Protein AF-A0A8C4UG47-F1 (afdb_monomer_lite)

Structure (mmCIF, N/CA/C/O backbone):
data_AF-A0A8C4UG47-F1
#
_entry.id   AF-A0A8C4UG47-F1
#
loop_
_atom_site.group_PDB
_atom_site.id
_atom_site.type_symbol
_atom_site.label_atom_id
_atom_site.label_alt_id
_atom_site.label_comp_id
_atom_site.label_asym_id
_atom_site.label_entity_id
_atom_site.label_seq_id
_atom_site.pdbx_PDB_ins_code
_atom_site.Cartn_x
_atom_site.Cartn_y
_atom_site.Cartn_z
_atom_site.occupancy
_atom_site.B_iso_or_equiv
_atom_site.auth_seq_id
_atom_site.auth_comp_id
_atom_site.auth_asym_id
_atom_site.auth_atom_id
_atom_site.pdbx_PDB_model_num
ATOM 1 N N . MET A 1 1 ? 78.243 -16.756 -63.445 1.00 43.91 1 MET A N 1
ATOM 2 C CA . MET A 1 1 ? 78.601 -16.156 -62.140 1.00 43.91 1 MET A CA 1
ATOM 3 C C . MET A 1 1 ? 78.662 -17.285 -61.120 1.00 43.91 1 MET A C 1
ATOM 5 O O . MET A 1 1 ? 77.689 -18.018 -61.008 1.00 43.91 1 MET A O 1
ATOM 9 N N . ALA A 1 2 ? 79.819 -17.502 -60.489 1.00 53.72 2 ALA A N 1
ATOM 10 C CA . ALA A 1 2 ? 80.047 -18.590 -59.536 1.00 53.72 2 ALA A CA 1
ATOM 11 C C . ALA A 1 2 ? 79.215 -18.398 -58.253 1.00 53.72 2 ALA A C 1
ATOM 13 O O . ALA A 1 2 ? 79.117 -17.281 -57.748 1.00 53.72 2 ALA A O 1
ATOM 14 N N . ALA A 1 3 ? 78.614 -19.474 -57.738 1.00 62.78 3 ALA A N 1
ATOM 15 C CA . ALA A 1 3 ? 77.817 -19.440 -56.512 1.00 62.78 3 ALA A CA 1
ATOM 16 C C . ALA A 1 3 ? 78.727 -19.331 -55.266 1.00 62.78 3 ALA A C 1
ATOM 18 O O . ALA A 1 3 ? 79.706 -20.076 -55.170 1.00 62.78 3 ALA A O 1
ATOM 19 N N . PRO A 1 4 ? 78.440 -18.432 -54.304 1.00 61.31 4 PRO A N 1
ATOM 20 C CA . PRO A 1 4 ? 79.246 -18.296 -53.092 1.00 61.31 4 PRO A CA 1
ATOM 21 C C . PRO A 1 4 ? 79.090 -19.505 -52.145 1.00 61.31 4 PRO A C 1
ATOM 23 O O . PRO A 1 4 ? 78.010 -20.070 -52.002 1.00 61.31 4 PRO A O 1
ATOM 26 N N . LYS A 1 5 ? 80.184 -19.881 -51.462 1.00 69.50 5 LYS A N 1
ATOM 27 C CA . LYS A 1 5 ? 80.339 -21.078 -50.598 1.00 69.50 5 LYS A CA 1
ATOM 28 C C . LYS A 1 5 ? 79.701 -20.962 -49.194 1.00 69.50 5 LYS A C 1
ATOM 30 O O . LYS A 1 5 ? 79.880 -21.856 -48.373 1.00 69.50 5 LYS A O 1
ATOM 35 N N . VAL A 1 6 ? 78.960 -19.894 -48.891 1.00 72.12 6 VAL A N 1
ATOM 36 C CA . VAL A 1 6 ? 78.309 -19.697 -47.579 1.00 72.12 6 VAL A CA 1
ATOM 37 C C . VAL A 1 6 ? 76.795 -19.719 -47.750 1.00 72.12 6 VAL A C 1
ATOM 39 O O . VAL A 1 6 ? 76.225 -18.853 -48.410 1.00 72.12 6 VAL A O 1
ATOM 42 N N . LYS A 1 7 ? 76.149 -20.719 -47.144 1.00 73.50 7 LYS A N 1
ATOM 43 C CA . LYS A 1 7 ? 74.692 -20.849 -47.105 1.00 73.50 7 LYS A CA 1
ATOM 44 C C . LYS A 1 7 ? 74.162 -19.915 -46.019 1.00 73.50 7 LYS A C 1
ATOM 46 O O . LYS A 1 7 ? 74.240 -20.231 -44.839 1.00 73.50 7 LYS A O 1
ATOM 51 N N . GLN A 1 8 ? 73.728 -18.729 -46.432 1.00 81.88 8 GLN A N 1
ATOM 52 C CA . GLN A 1 8 ? 73.088 -17.761 -45.546 1.00 81.88 8 GLN A CA 1
ATOM 53 C C . GLN A 1 8 ? 71.636 -18.177 -45.305 1.00 81.88 8 GLN A C 1
ATOM 55 O O . GLN A 1 8 ? 70.944 -18.549 -46.254 1.00 81.88 8 GLN A O 1
ATOM 60 N N . ASP A 1 9 ? 71.173 -18.084 -44.059 1.00 78.69 9 ASP A N 1
ATOM 61 C CA . ASP A 1 9 ? 69.753 -18.222 -43.749 1.00 78.69 9 ASP A CA 1
ATOM 62 C C . ASP A 1 9 ? 69.032 -16.962 -44.222 1.00 78.69 9 ASP A C 1
ATOM 64 O O . ASP A 1 9 ? 69.105 -15.890 -43.621 1.00 78.69 9 ASP A O 1
ATOM 68 N N . MET A 1 10 ? 68.379 -17.097 -45.367 1.00 78.25 10 MET A N 1
ATOM 69 C CA . MET A 1 10 ? 67.568 -16.060 -45.982 1.00 78.25 10 MET A CA 1
ATOM 70 C C . MET A 1 10 ? 66.093 -16.409 -45.819 1.00 78.25 10 MET A C 1
ATOM 72 O O . MET A 1 10 ? 65.712 -17.581 -45.822 1.00 78.25 10 MET A O 1
ATOM 76 N N . ALA A 1 11 ? 65.259 -15.378 -45.654 1.00 79.12 11 ALA A N 1
ATOM 77 C CA . ALA A 1 11 ? 63.815 -15.559 -45.625 1.00 79.12 11 ALA A CA 1
ATOM 78 C C . ALA A 1 11 ? 63.363 -16.260 -46.921 1.00 79.12 11 ALA A C 1
ATOM 80 O O . ALA A 1 11 ? 63.945 -16.005 -47.983 1.00 79.12 11 ALA A O 1
ATOM 81 N N . PRO A 1 12 ? 62.354 -17.145 -46.851 1.00 84.12 12 PRO A N 1
ATOM 82 C CA . PRO A 1 12 ? 61.892 -17.878 -48.020 1.00 84.12 12 PRO A CA 1
ATOM 83 C C . PRO A 1 12 ? 61.516 -16.905 -49.150 1.00 84.12 12 PRO A C 1
ATOM 85 O O . PRO A 1 12 ? 60.971 -15.831 -48.866 1.00 84.12 12 PRO A O 1
ATOM 88 N N . PRO A 1 13 ? 61.806 -17.242 -50.423 1.00 76.62 13 PRO A N 1
ATOM 89 C CA . PRO A 1 13 ? 61.443 -16.398 -51.557 1.00 76.62 13 PRO A CA 1
ATOM 90 C C . PRO A 1 13 ? 59.911 -16.286 -51.618 1.00 76.62 13 PRO A C 1
ATOM 92 O O . PRO A 1 13 ? 59.231 -17.214 -52.042 1.00 76.62 13 PRO A O 1
ATOM 95 N N . GLY A 1 14 ? 59.376 -15.174 -51.103 1.00 84.06 14 GLY A N 1
ATOM 96 C CA . GLY A 1 14 ? 57.942 -14.973 -50.843 1.00 84.06 14 GLY A CA 1
ATOM 97 C C . GLY A 1 14 ? 57.617 -14.299 -49.501 1.00 84.06 14 GLY A C 1
ATOM 98 O O . GLY A 1 14 ? 56.503 -13.815 -49.329 1.00 84.06 14 GLY A O 1
ATOM 99 N N . GLY A 1 15 ? 58.582 -14.198 -48.580 1.00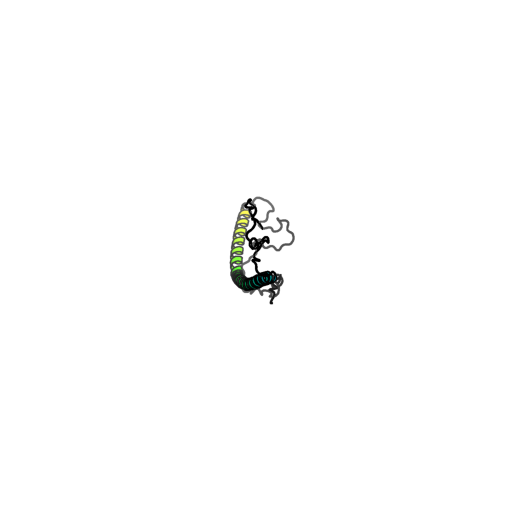 85.19 15 GLY A N 1
ATOM 100 C CA . GLY A 1 15 ? 58.397 -13.552 -47.276 1.00 85.19 15 GLY A CA 1
ATOM 101 C C . GLY A 1 15 ? 57.537 -14.366 -46.300 1.00 85.19 15 GLY A C 1
ATOM 102 O O . GLY A 1 15 ? 57.059 -15.454 -46.615 1.00 85.19 15 GLY A O 1
ATOM 103 N N . TYR A 1 16 ? 57.365 -13.853 -45.079 1.00 85.00 16 TYR A N 1
ATOM 104 C CA . TYR A 1 16 ? 56.470 -14.458 -44.088 1.00 85.00 16 TYR A CA 1
ATOM 105 C C . TYR A 1 16 ? 55.030 -13.984 -44.303 1.00 85.00 16 TYR A C 1
ATOM 107 O O . TYR A 1 16 ? 54.798 -12.855 -44.738 1.00 85.00 16 TYR A O 1
ATOM 115 N N . GLY A 1 17 ? 54.064 -14.845 -43.974 1.00 88.44 17 GLY A N 1
ATOM 116 C CA . GLY A 1 17 ? 52.650 -14.481 -44.007 1.00 88.44 17 GLY A CA 1
ATOM 117 C C . GLY A 1 17 ? 52.348 -13.272 -43.109 1.00 88.44 17 GLY A C 1
ATOM 118 O O . GLY A 1 17 ? 53.066 -13.035 -42.133 1.00 88.44 17 GLY A O 1
ATOM 119 N N . PRO A 1 18 ? 51.300 -12.493 -43.425 1.00 88.56 18 PRO A N 1
ATOM 120 C CA . PRO A 1 18 ? 50.938 -11.325 -42.637 1.00 88.56 18 PRO A CA 1
ATOM 121 C C . PRO A 1 18 ? 50.571 -11.744 -41.210 1.00 88.56 18 PRO A C 1
ATOM 123 O O . PRO A 1 18 ? 49.695 -12.578 -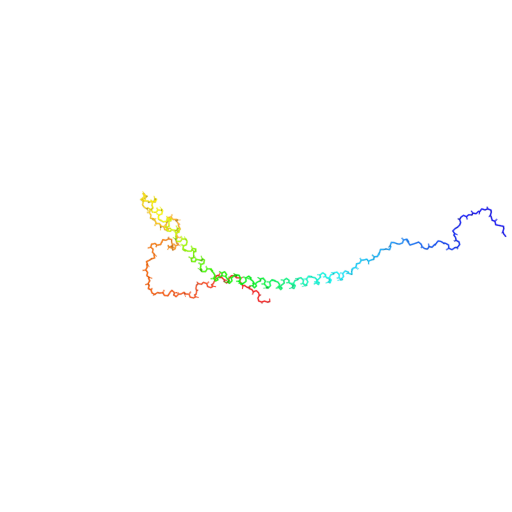40.996 1.00 88.56 18 PRO A O 1
ATOM 126 N N . ILE A 1 19 ? 51.267 -11.163 -40.235 1.00 87.88 19 ILE A N 1
ATOM 127 C CA . ILE A 1 19 ? 51.028 -11.393 -38.811 1.00 87.88 19 ILE A CA 1
ATOM 128 C C . ILE A 1 19 ? 50.035 -10.339 -38.325 1.00 87.88 19 ILE A C 1
ATOM 130 O O . ILE A 1 19 ? 50.295 -9.136 -38.421 1.00 87.88 19 ILE A O 1
ATOM 134 N N . ASP A 1 20 ? 48.913 -10.783 -37.766 1.00 87.44 20 ASP A N 1
ATOM 135 C CA . ASP A 1 20 ? 47.902 -9.896 -37.197 1.00 87.44 20 ASP A CA 1
ATOM 136 C C . ASP A 1 20 ? 48.395 -9.271 -35.887 1.00 87.44 20 ASP A C 1
ATOM 138 O O . ASP A 1 20 ? 48.202 -9.788 -34.789 1.00 87.44 20 ASP A O 1
ATOM 142 N N . TYR A 1 21 ? 49.026 -8.107 -36.004 1.00 86.44 21 TYR A N 1
ATOM 143 C CA . TYR A 1 21 ? 49.535 -7.331 -34.871 1.00 86.44 21 TYR A CA 1
ATOM 144 C C . TYR A 1 21 ? 48.443 -6.519 -34.149 1.00 86.44 21 TYR A C 1
ATOM 146 O O . TYR A 1 21 ? 48.693 -5.909 -33.107 1.00 86.44 21 TYR A O 1
ATOM 154 N N . LYS A 1 22 ? 47.225 -6.463 -34.707 1.00 89.50 22 LYS A N 1
ATOM 155 C CA . LYS A 1 22 ? 46.108 -5.685 -34.158 1.00 89.50 22 LYS A CA 1
ATOM 156 C C . LYS A 1 22 ? 45.275 -6.515 -33.191 1.00 89.50 22 LYS A C 1
ATOM 158 O O . LYS A 1 22 ? 44.901 -7.655 -33.458 1.00 89.50 22 LYS A O 1
ATOM 163 N N . ARG A 1 23 ? 44.885 -5.879 -32.086 1.00 88.81 23 ARG A N 1
ATOM 164 C CA . ARG A 1 23 ? 43.987 -6.471 -31.096 1.00 88.81 23 ARG A CA 1
ATOM 165 C C . ARG A 1 23 ? 42.555 -6.537 -31.643 1.00 88.81 23 ARG A C 1
ATOM 167 O O . ARG A 1 23 ? 41.864 -5.523 -31.710 1.00 88.81 23 ARG A O 1
ATOM 174 N N . HIS A 1 24 ? 42.095 -7.733 -31.993 1.00 85.25 24 HIS A N 1
ATOM 175 C CA . HIS A 1 24 ? 40.731 -8.000 -32.453 1.00 85.25 24 HIS A CA 1
ATOM 176 C C . HIS A 1 24 ? 39.797 -8.246 -31.256 1.00 85.25 24 HIS A C 1
ATOM 178 O O . HIS A 1 24 ? 39.606 -9.374 -30.808 1.00 85.25 24 HIS A O 1
ATOM 184 N N . LEU A 1 25 ? 39.213 -7.178 -30.703 1.00 86.06 25 LEU A N 1
ATOM 185 C CA . LEU A 1 25 ? 38.169 -7.315 -29.683 1.00 86.06 25 LEU A CA 1
ATOM 186 C C . LEU A 1 25 ? 36.793 -7.444 -30.345 1.00 86.06 25 LEU A C 1
ATOM 188 O O . LEU A 1 25 ? 36.342 -6.484 -30.977 1.00 86.06 25 LEU A O 1
ATOM 192 N N . PRO A 1 26 ? 36.087 -8.579 -30.185 1.00 85.25 26 PRO A N 1
ATOM 193 C CA . PRO A 1 26 ? 34.718 -8.681 -30.659 1.00 85.25 26 PRO A CA 1
ATOM 194 C C . PRO A 1 26 ? 33.849 -7.723 -29.843 1.00 85.25 26 PRO A C 1
ATOM 196 O O . PRO A 1 26 ? 33.782 -7.816 -28.615 1.00 85.25 26 PRO A O 1
ATOM 199 N N . ARG A 1 27 ? 33.170 -6.795 -30.523 1.00 76.31 27 ARG A N 1
ATOM 200 C CA . ARG A 1 27 ? 32.163 -5.931 -29.900 1.00 76.31 27 ARG A CA 1
ATOM 201 C C . ARG A 1 27 ? 30.958 -6.786 -29.514 1.00 76.31 27 ARG A C 1
ATOM 203 O O . ARG A 1 27 ? 30.068 -7.020 -30.323 1.00 76.31 27 ARG A O 1
ATOM 210 N N . ARG A 1 28 ? 30.968 -7.293 -28.282 1.00 77.94 28 ARG A N 1
ATOM 211 C CA . ARG A 1 28 ? 29.842 -8.003 -27.671 1.00 77.94 28 ARG A CA 1
ATOM 212 C C . ARG A 1 28 ? 28.968 -6.993 -26.932 1.00 77.94 28 ARG A C 1
ATOM 214 O O . ARG A 1 28 ? 29.461 -6.307 -26.042 1.00 77.94 28 ARG A O 1
ATOM 221 N N . GLY A 1 29 ? 27.695 -6.902 -27.308 1.00 84.12 29 GLY A N 1
ATOM 222 C CA . GLY A 1 29 ? 26.712 -6.066 -26.619 1.00 84.12 29 GLY A CA 1
ATOM 223 C C . GLY A 1 29 ? 25.578 -5.583 -27.520 1.00 84.12 29 GLY A C 1
ATOM 224 O O . GLY A 1 29 ? 25.740 -5.435 -28.729 1.00 84.12 29 GLY A O 1
ATOM 225 N N . LEU A 1 30 ? 24.432 -5.334 -26.892 1.00 84.38 30 LEU A N 1
ATOM 226 C CA . LEU A 1 30 ? 23.296 -4.631 -27.479 1.00 84.38 30 LEU A 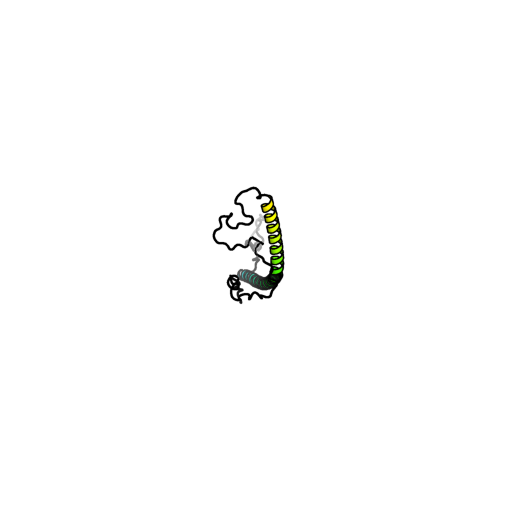CA 1
ATOM 227 C C . LEU A 1 30 ? 23.629 -3.133 -27.620 1.00 84.38 30 LEU A C 1
ATOM 229 O O . LEU A 1 30 ? 24.442 -2.598 -26.863 1.00 84.38 30 LEU A O 1
ATOM 233 N N . SER A 1 31 ? 23.027 -2.444 -28.593 1.00 89.62 31 SER A N 1
ATOM 234 C CA . SER A 1 31 ? 23.250 -1.003 -28.776 1.00 89.62 31 SER A CA 1
ATOM 235 C C . SER A 1 31 ? 22.762 -0.212 -27.552 1.00 89.62 31 SER A C 1
ATOM 237 O O . SER A 1 31 ? 21.808 -0.621 -26.887 1.00 89.62 31 SER A O 1
ATOM 239 N N . GLY A 1 32 ? 23.366 0.946 -27.261 1.00 89.88 32 GLY A N 1
ATOM 240 C CA . GLY A 1 32 ? 22.978 1.765 -26.101 1.00 89.88 32 GLY A CA 1
ATOM 241 C C . GLY A 1 32 ? 21.482 2.105 -26.084 1.00 89.88 32 GLY A C 1
ATOM 242 O O . GLY A 1 32 ? 20.819 1.938 -25.065 1.00 89.88 32 GLY A O 1
ATOM 243 N N . TYR A 1 33 ? 20.918 2.465 -27.240 1.00 93.94 33 TYR A N 1
ATOM 244 C CA . TYR A 1 33 ? 19.482 2.723 -27.377 1.00 93.94 33 TYR A CA 1
ATOM 245 C C . TYR A 1 33 ? 18.622 1.488 -27.105 1.00 93.94 33 TYR A C 1
ATOM 247 O O . TYR A 1 33 ? 17.578 1.604 -26.469 1.00 93.94 33 TYR A O 1
ATOM 255 N N . SER A 1 34 ? 19.059 0.300 -27.532 1.00 92.75 34 SER A N 1
ATOM 256 C CA . SER A 1 34 ? 18.313 -0.931 -27.252 1.00 92.75 34 SER A CA 1
ATOM 257 C C . SER A 1 34 ? 18.302 -1.294 -25.763 1.00 92.75 34 SER A C 1
ATOM 259 O O . SER A 1 34 ? 17.285 -1.773 -25.270 1.00 92.75 34 SER A O 1
ATOM 261 N N . LEU A 1 35 ? 19.365 -0.980 -25.012 1.00 92.75 35 LEU A N 1
ATOM 262 C CA . LEU A 1 35 ? 19.377 -1.143 -23.553 1.00 92.75 35 LEU A CA 1
ATOM 263 C C . LEU A 1 35 ? 18.391 -0.193 -22.865 1.00 92.75 35 LEU A C 1
ATOM 265 O O . LEU A 1 35 ? 17.640 -0.625 -21.992 1.00 92.75 35 LEU A O 1
ATOM 269 N N . PHE A 1 36 ? 18.337 1.073 -23.288 1.00 94.50 36 PHE A N 1
ATOM 270 C CA . PHE A 1 36 ? 17.353 2.024 -22.762 1.00 94.50 36 PHE A CA 1
ATOM 271 C C . PHE A 1 36 ? 15.918 1.626 -23.109 1.00 94.50 36 PHE A C 1
ATOM 273 O O . PHE A 1 36 ? 15.045 1.711 -22.249 1.00 94.50 36 PHE A O 1
ATOM 280 N N . ALA A 1 37 ? 15.672 1.136 -24.325 1.00 95.12 37 ALA A N 1
ATOM 281 C CA . ALA A 1 37 ? 14.355 0.653 -24.728 1.00 95.12 37 ALA A CA 1
ATOM 282 C C . ALA A 1 37 ? 13.891 -0.537 -23.869 1.00 95.12 37 ALA A C 1
ATOM 284 O O . ALA A 1 37 ? 12.750 -0.552 -23.414 1.00 95.12 37 ALA A O 1
ATOM 285 N N . LEU A 1 38 ? 14.779 -1.496 -23.585 1.00 95.69 38 LEU A N 1
ATOM 286 C CA . LEU A 1 38 ? 14.475 -2.620 -22.692 1.00 95.69 38 LEU A CA 1
ATOM 287 C C . LEU A 1 38 ? 14.256 -2.163 -21.244 1.00 95.69 38 LEU A C 1
ATOM 289 O O . LEU A 1 38 ? 13.314 -2.615 -20.595 1.00 95.69 38 LEU A O 1
ATOM 293 N N . GLY A 1 39 ? 15.081 -1.235 -20.754 1.00 95.94 39 GLY A N 1
ATOM 294 C CA . GLY A 1 39 ? 14.931 -0.657 -19.420 1.00 95.94 39 GLY A CA 1
ATOM 295 C C . GLY A 1 39 ? 13.582 0.041 -19.253 1.00 95.94 39 GLY A C 1
ATOM 296 O O . GLY A 1 39 ? 12.806 -0.323 -18.371 1.00 95.94 39 GLY A O 1
ATOM 297 N N . ILE A 1 40 ? 13.252 0.971 -20.151 1.00 96.94 40 ILE A N 1
ATOM 298 C CA . ILE A 1 40 ? 11.975 1.697 -20.136 1.00 96.94 40 ILE A CA 1
ATOM 299 C C . ILE A 1 40 ? 10.798 0.735 -20.343 1.00 96.94 40 ILE A C 1
ATOM 301 O O . ILE A 1 40 ? 9.806 0.835 -19.626 1.00 96.94 40 ILE A O 1
ATOM 305 N N . GLY A 1 41 ? 10.912 -0.237 -21.252 1.00 97.06 41 GLY A N 1
ATOM 306 C CA . GLY A 1 41 ? 9.882 -1.254 -21.470 1.00 97.06 41 GLY A CA 1
ATOM 307 C C . GLY A 1 41 ? 9.582 -2.064 -20.206 1.00 97.06 41 GLY A C 1
ATOM 308 O O . GLY A 1 41 ? 8.419 -2.225 -19.835 1.00 97.06 41 GLY A O 1
ATOM 309 N N . SER A 1 42 ? 10.625 -2.510 -19.499 1.00 96.31 42 SER A N 1
ATOM 310 C CA . SER A 1 42 ? 10.475 -3.248 -18.239 1.00 96.31 42 SER A CA 1
ATOM 311 C C . SER A 1 42 ? 9.855 -2.392 -17.128 1.00 96.31 42 SER A C 1
ATOM 313 O O . SER A 1 42 ? 8.973 -2.867 -16.413 1.00 96.31 42 SER A O 1
ATOM 315 N N . LEU A 1 43 ? 10.236 -1.114 -17.032 1.00 96.75 43 LEU A N 1
ATOM 316 C CA . LEU A 1 43 ? 9.663 -0.170 -16.073 1.00 96.75 43 LEU A CA 1
ATOM 317 C C . LEU A 1 43 ? 8.181 0.083 -16.353 1.00 96.75 43 LEU A C 1
ATOM 319 O O . LEU A 1 43 ? 7.373 -0.023 -15.436 1.00 96.75 43 LEU A O 1
ATOM 323 N N . LEU A 1 44 ? 7.801 0.366 -17.600 1.00 97.25 44 LEU A N 1
ATOM 324 C CA . LEU A 1 44 ? 6.405 0.616 -17.974 1.00 97.25 44 LEU A CA 1
ATOM 325 C C . LEU A 1 44 ? 5.509 -0.593 -17.681 1.00 97.25 44 LEU A C 1
ATOM 327 O O . LEU A 1 44 ? 4.433 -0.436 -17.099 1.00 97.25 44 LEU A O 1
ATOM 331 N N . LEU A 1 45 ? 5.970 -1.801 -18.018 1.00 97.00 45 LEU A N 1
ATOM 332 C CA . LEU A 1 45 ? 5.257 -3.033 -17.675 1.00 97.00 45 LEU A CA 1
ATOM 333 C C . LEU A 1 45 ? 5.172 -3.231 -16.154 1.00 97.00 45 LEU A C 1
ATOM 335 O O . LEU A 1 45 ? 4.101 -3.551 -15.632 1.00 97.00 45 LEU A O 1
ATOM 339 N N . GLY A 1 46 ? 6.262 -2.972 -15.428 1.00 97.31 46 GLY A N 1
ATOM 340 C CA . GLY A 1 46 ? 6.290 -3.016 -13.967 1.00 97.31 46 GLY A CA 1
ATOM 341 C C . GLY A 1 46 ? 5.264 -2.068 -13.343 1.00 97.31 46 GLY A C 1
ATOM 342 O O . GLY A 1 46 ? 4.418 -2.502 -12.562 1.00 97.31 46 GLY A O 1
ATOM 343 N N . TYR A 1 47 ? 5.254 -0.799 -13.751 1.00 97.12 47 TYR A N 1
ATOM 344 C CA . TYR A 1 47 ? 4.302 0.196 -13.257 1.00 97.12 47 TYR A CA 1
ATOM 345 C C . TYR A 1 47 ? 2.850 -0.180 -13.563 1.00 97.12 47 TYR A C 1
ATOM 347 O O . TYR A 1 47 ? 1.996 -0.051 -12.685 1.00 97.12 47 TYR A O 1
ATOM 355 N N . TYR A 1 48 ? 2.560 -0.699 -14.758 1.00 97.06 48 TYR A N 1
ATOM 356 C CA . TYR A 1 48 ? 1.210 -1.145 -15.105 1.00 97.06 48 TYR A CA 1
ATOM 357 C C . TYR A 1 48 ? 0.713 -2.260 -14.171 1.00 97.06 48 TYR A C 1
ATOM 359 O O . TYR A 1 48 ? -0.396 -2.178 -13.630 1.00 97.06 48 TYR A O 1
ATOM 367 N N . THR A 1 49 ? 1.543 -3.279 -13.926 1.00 96.56 49 THR A N 1
ATOM 368 C CA . THR A 1 49 ? 1.173 -4.384 -13.025 1.00 96.56 49 THR A CA 1
ATOM 369 C C . THR A 1 49 ? 1.015 -3.922 -11.574 1.00 96.56 49 THR A C 1
ATOM 371 O O . THR A 1 49 ? 0.045 -4.312 -10.920 1.00 96.56 49 THR A O 1
ATOM 374 N N . LEU A 1 50 ? 1.885 -3.024 -11.095 1.00 97.19 50 LEU A N 1
ATOM 375 C CA . LEU A 1 50 ? 1.788 -2.428 -9.760 1.00 97.19 50 LEU A CA 1
ATOM 376 C C . LEU A 1 50 ? 0.501 -1.620 -9.576 1.00 97.19 50 LEU A C 1
ATOM 378 O O . LEU A 1 50 ? -0.164 -1.756 -8.550 1.00 97.19 50 LEU A O 1
ATOM 382 N N . VAL A 1 51 ? 0.110 -0.803 -10.559 1.00 97.00 51 VAL A N 1
ATOM 383 C CA . VAL A 1 51 ? -1.140 -0.026 -10.488 1.00 97.00 51 VAL A CA 1
ATOM 384 C C . VAL A 1 51 ? -2.352 -0.954 -10.445 1.00 97.00 51 VAL A C 1
ATOM 386 O O . VAL A 1 51 ? -3.243 -0.751 -9.616 1.00 97.00 51 VAL A O 1
ATOM 389 N N . LYS A 1 52 ? -2.378 -1.999 -11.281 1.00 96.44 52 LYS A N 1
ATOM 390 C CA . LYS A 1 52 ? -3.450 -3.004 -11.265 1.00 96.44 52 LYS A CA 1
ATOM 391 C C . LYS A 1 52 ? -3.558 -3.682 -9.895 1.00 96.44 52 LYS A C 1
ATOM 393 O O . LYS A 1 52 ? -4.656 -3.783 -9.355 1.00 96.44 52 LYS A O 1
ATOM 398 N N . TRP A 1 53 ? -2.429 -4.078 -9.312 1.00 97.44 53 TRP A N 1
ATOM 399 C CA . TRP A 1 53 ? -2.387 -4.710 -7.993 1.00 97.44 53 TRP A CA 1
ATOM 400 C C . TRP A 1 53 ? -2.815 -3.768 -6.863 1.00 97.44 53 TRP A C 1
ATOM 402 O O . TRP A 1 53 ? -3.587 -4.147 -5.987 1.00 97.44 53 TRP A O 1
ATOM 412 N N . ASN A 1 54 ? -2.371 -2.511 -6.898 1.00 97.19 54 ASN A N 1
ATOM 413 C CA . ASN A 1 54 ? -2.743 -1.517 -5.894 1.00 97.19 54 ASN A CA 1
ATOM 414 C C . ASN A 1 54 ? -4.247 -1.223 -5.901 1.00 97.19 54 ASN A C 1
ATOM 416 O O . ASN A 1 54 ? -4.818 -0.979 -4.839 1.00 97.19 54 ASN A O 1
ATOM 420 N N . ARG A 1 55 ? -4.899 -1.264 -7.070 1.00 96.12 55 ARG A N 1
ATOM 421 C CA . ARG A 1 55 ? -6.362 -1.140 -7.165 1.00 96.12 55 ARG A CA 1
ATOM 422 C C . ARG A 1 55 ? -7.067 -2.296 -6.459 1.00 96.12 55 ARG A C 1
ATOM 424 O O . ARG A 1 55 ? -8.001 -2.046 -5.708 1.00 96.12 55 ARG A O 1
ATOM 431 N N . GLU A 1 56 ? -6.578 -3.519 -6.635 1.00 96.25 56 GLU A N 1
ATOM 432 C CA . GLU A 1 56 ? -7.148 -4.693 -5.970 1.00 96.25 56 GLU A CA 1
ATOM 433 C C . GLU A 1 56 ? -6.934 -4.647 -4.456 1.00 96.25 56 GLU A C 1
ATOM 435 O O . GLU A 1 56 ? -7.876 -4.798 -3.685 1.00 96.25 56 GLU A O 1
ATOM 440 N N . ARG A 1 57 ? -5.723 -4.297 -4.009 1.00 97.19 57 ARG A N 1
ATOM 441 C CA . ARG A 1 57 ? -5.443 -4.085 -2.583 1.00 97.19 57 ARG A CA 1
ATOM 442 C C . ARG A 1 57 ? -6.346 -3.035 -1.946 1.00 97.19 57 ARG A C 1
ATOM 444 O O . ARG A 1 57 ? -6.715 -3.187 -0.790 1.00 97.19 57 ARG A O 1
ATOM 451 N N .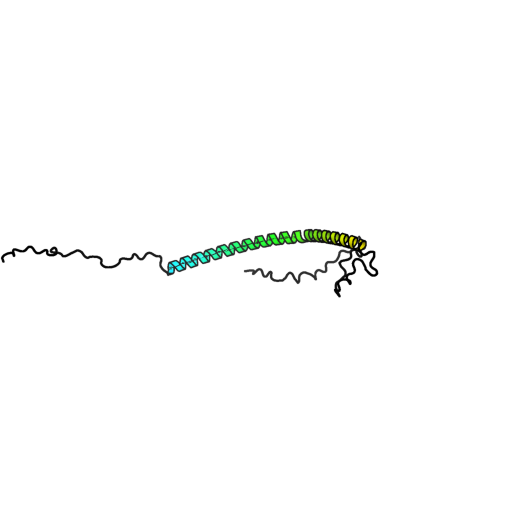 ARG A 1 58 ? -6.675 -1.959 -2.667 1.00 96.88 58 ARG A N 1
ATOM 452 C CA . ARG A 1 58 ? -7.603 -0.938 -2.162 1.00 96.88 58 ARG A CA 1
ATOM 453 C C . ARG A 1 58 ? -9.015 -1.492 -1.996 1.00 96.88 58 ARG A C 1
ATOM 455 O O . ARG A 1 58 ? -9.650 -1.136 -1.017 1.00 96.88 58 ARG A O 1
ATOM 462 N N . ARG A 1 59 ? -9.481 -2.357 -2.901 1.00 96.19 59 ARG A N 1
ATOM 463 C CA . ARG A 1 59 ? -10.793 -3.015 -2.776 1.00 96.19 59 ARG A CA 1
ATOM 464 C C . ARG A 1 59 ? -10.851 -3.903 -1.539 1.00 96.19 59 ARG A C 1
ATOM 466 O O . ARG A 1 59 ? -11.728 -3.703 -0.715 1.00 96.19 59 ARG A O 1
ATOM 473 N N . LEU A 1 60 ? -9.842 -4.752 -1.351 1.00 97.38 60 LEU A N 1
ATOM 474 C CA . LEU A 1 60 ? -9.735 -5.605 -0.161 1.00 97.38 60 LEU A CA 1
ATOM 475 C C . LEU A 1 60 ? -9.702 -4.783 1.136 1.00 97.38 60 LEU A C 1
ATOM 477 O O . LEU A 1 60 ? -10.392 -5.101 2.094 1.00 97.38 60 LEU A O 1
ATOM 481 N N . LEU A 1 61 ? -8.950 -3.677 1.157 1.00 97.56 61 LEU A N 1
ATOM 482 C CA . LEU A 1 61 ? -8.921 -2.787 2.322 1.00 97.56 61 LEU A CA 1
ATOM 483 C C . LEU A 1 61 ? -10.280 -2.143 2.609 1.00 97.56 61 LEU A C 1
ATOM 485 O O . LEU A 1 61 ? -10.601 -1.913 3.770 1.00 97.56 61 LEU A O 1
ATOM 489 N N . ILE A 1 62 ? -11.058 -1.817 1.577 1.00 97.88 62 ILE A N 1
ATOM 490 C CA . ILE A 1 62 ? -12.409 -1.278 1.751 1.00 97.88 62 ILE A CA 1
ATOM 491 C C . ILE A 1 62 ? -13.317 -2.355 2.351 1.00 97.88 62 ILE A C 1
ATOM 493 O O . ILE A 1 62 ? -13.979 -2.074 3.344 1.00 97.88 62 ILE A O 1
ATOM 497 N N . GLU A 1 63 ? -13.272 -3.584 1.834 1.00 97.12 63 GLU A N 1
ATOM 498 C CA . GLU A 1 63 ? -14.038 -4.721 2.367 1.00 97.12 63 GLU A CA 1
ATOM 499 C C . GLU A 1 63 ? -13.712 -4.987 3.850 1.00 97.12 63 GLU A C 1
ATOM 501 O O . GLU A 1 63 ? -14.619 -5.111 4.677 1.00 97.12 63 GLU A O 1
ATOM 506 N N . ASP A 1 64 ? -12.426 -4.982 4.218 1.00 97.44 64 ASP A N 1
ATOM 507 C CA . ASP A 1 64 ? -11.979 -5.143 5.608 1.00 97.44 64 ASP A CA 1
ATOM 508 C C . ASP A 1 64 ? -12.488 -4.010 6.518 1.00 97.44 64 ASP A C 1
ATOM 510 O O . ASP A 1 64 ? -12.893 -4.236 7.665 1.00 97.44 64 ASP A O 1
ATOM 514 N N . LEU A 1 65 ? -12.460 -2.767 6.026 1.00 97.44 65 LEU A N 1
ATOM 515 C CA . LEU A 1 65 ? -12.934 -1.604 6.776 1.00 97.44 65 LEU A CA 1
ATOM 516 C C . LEU A 1 65 ? -14.453 -1.625 6.945 1.00 97.44 65 LEU A C 1
ATOM 518 O O . LEU A 1 65 ? -14.933 -1.347 8.043 1.00 97.44 65 LEU A O 1
ATOM 522 N N . GLU A 1 66 ? -15.203 -1.989 5.910 1.00 97.31 66 GLU A N 1
ATOM 523 C CA . GLU A 1 66 ? -16.658 -2.146 5.971 1.00 97.31 66 GLU A CA 1
ATOM 524 C C . GLU A 1 66 ? -17.054 -3.245 6.963 1.00 97.31 66 GLU A C 1
ATOM 526 O O . GLU A 1 66 ? -17.901 -3.014 7.833 1.00 97.31 66 GLU A O 1
ATOM 531 N N . ALA A 1 67 ? -16.372 -4.396 6.927 1.00 96.81 67 ALA A N 1
ATOM 532 C CA . ALA A 1 67 ? -16.560 -5.466 7.904 1.00 96.81 67 ALA A CA 1
ATOM 533 C C . ALA A 1 67 ? -16.285 -4.982 9.338 1.00 96.81 67 ALA A C 1
ATOM 535 O O . ALA A 1 67 ? -17.039 -5.281 10.270 1.00 96.81 67 ALA A O 1
ATOM 536 N N . ARG A 1 68 ? -15.234 -4.176 9.531 1.00 96.50 68 ARG A N 1
ATOM 537 C CA . ARG A 1 68 ? -14.911 -3.602 10.842 1.00 96.50 68 ARG A CA 1
ATOM 538 C C . ARG A 1 68 ? -15.952 -2.590 11.312 1.00 96.50 68 ARG A C 1
ATOM 540 O O . ARG A 1 68 ? -16.311 -2.615 12.488 1.00 96.50 68 ARG A O 1
ATOM 547 N N . ILE A 1 69 ? -16.427 -1.708 10.434 1.00 97.19 69 ILE A N 1
ATOM 548 C CA . ILE A 1 69 ? -17.461 -0.713 10.758 1.00 97.19 69 ILE A CA 1
ATOM 549 C C . ILE A 1 69 ? -18.755 -1.419 11.177 1.00 97.19 69 ILE A C 1
ATOM 551 O O . ILE A 1 69 ? -19.366 -1.015 12.165 1.00 97.19 69 ILE A O 1
ATOM 555 N N . ALA A 1 70 ? -19.121 -2.513 10.502 1.00 96.75 70 ALA A N 1
ATOM 556 C CA . ALA A 1 70 ? -20.293 -3.313 10.853 1.00 96.75 70 ALA A CA 1
ATOM 557 C C . ALA A 1 70 ? -20.195 -3.946 12.257 1.00 96.75 70 ALA A C 1
ATOM 559 O O . ALA A 1 70 ? -21.193 -4.014 12.974 1.00 96.75 70 ALA A O 1
ATOM 560 N N . LEU A 1 71 ? -18.999 -4.376 12.678 1.00 95.75 71 LEU A N 1
ATOM 561 C CA . LEU A 1 71 ? -18.768 -4.987 13.998 1.00 95.75 71 LEU A CA 1
ATOM 562 C C . LEU A 1 71 ? -18.519 -3.969 15.123 1.00 95.75 71 LEU A C 1
ATOM 564 O O . LEU A 1 71 ? -18.721 -4.286 16.297 1.00 95.75 71 LEU A O 1
ATOM 568 N N . MET A 1 72 ? -18.093 -2.751 14.782 1.00 95.44 72 MET A N 1
ATOM 569 C CA . MET A 1 72 ? -17.755 -1.688 15.733 1.00 95.44 72 MET A CA 1
ATOM 570 C C . MET A 1 72 ? -18.816 -1.446 16.823 1.00 95.44 72 MET A C 1
ATOM 572 O O . MET A 1 72 ? -18.430 -1.449 17.993 1.00 95.44 72 MET A O 1
ATOM 576 N N . PRO A 1 73 ? -20.126 -1.301 16.525 1.00 96.19 73 PRO A N 1
ATOM 577 C CA . PRO A 1 73 ? -21.117 -1.015 17.566 1.00 96.19 73 PRO A CA 1
ATOM 578 C C . PRO A 1 73 ? -21.258 -2.140 18.601 1.00 96.19 73 PRO A C 1
ATOM 580 O O . PRO A 1 73 ? -21.490 -1.865 19.777 1.00 96.19 73 PRO A O 1
ATOM 583 N N . LEU A 1 74 ? -21.079 -3.401 18.197 1.00 96.69 74 LEU A N 1
ATOM 584 C CA . LEU A 1 74 ? -21.128 -4.535 19.121 1.00 96.69 74 LEU A CA 1
ATOM 585 C C . LEU A 1 74 ? -19.923 -4.518 20.065 1.00 96.69 74 LEU A C 1
ATOM 587 O O . LEU A 1 74 ? -20.090 -4.619 21.279 1.00 96.69 74 LEU A O 1
ATOM 591 N N . LEU A 1 75 ? -18.719 -4.329 19.517 1.00 96.19 75 LEU A N 1
ATOM 592 C CA . LEU A 1 75 ? -17.489 -4.241 20.309 1.00 96.19 75 LEU A CA 1
ATOM 593 C C . LEU A 1 75 ? -17.519 -3.047 21.270 1.00 96.19 75 LEU A C 1
ATOM 595 O O . LEU A 1 75 ? -17.091 -3.164 22.419 1.00 96.19 75 LEU A O 1
ATOM 599 N N . GLN A 1 76 ? -18.064 -1.915 20.818 1.00 95.50 76 GLN A N 1
ATOM 600 C CA . GLN A 1 76 ? -18.249 -0.734 21.652 1.00 95.50 76 GLN A CA 1
ATOM 601 C C . GLN A 1 76 ? -19.193 -1.035 22.822 1.00 95.50 76 GLN A C 1
ATOM 603 O O . GLN A 1 76 ? -18.842 -0.770 23.969 1.00 95.50 76 GLN A O 1
ATOM 608 N N . ALA A 1 77 ? -20.330 -1.688 22.568 1.00 96.12 77 ALA A N 1
ATOM 609 C CA . ALA A 1 77 ? -21.270 -2.067 23.620 1.00 96.12 77 ALA A CA 1
ATOM 610 C C . ALA A 1 77 ? -20.666 -3.052 24.642 1.00 96.12 77 ALA A C 1
ATOM 612 O O . ALA A 1 77 ? -20.948 -2.959 25.840 1.00 96.12 77 ALA A O 1
ATOM 613 N N . GLU A 1 78 ? -19.835 -4.001 24.205 1.00 97.19 78 GLU A N 1
ATOM 614 C CA . GLU A 1 78 ? -19.122 -4.908 25.113 1.00 97.19 78 GLU A CA 1
ATOM 615 C C . GLU A 1 78 ? -18.081 -4.177 25.967 1.00 97.19 78 GLU A C 1
ATOM 617 O O . GLU A 1 78 ? -17.998 -4.416 27.179 1.00 97.19 78 GLU A O 1
ATOM 622 N N . SER A 1 79 ? -17.328 -3.260 25.355 1.00 96.00 79 SER A N 1
ATOM 623 C CA . SER A 1 79 ? -16.374 -2.396 26.051 1.00 96.00 79 SER A CA 1
ATOM 624 C C . SER A 1 79 ? -17.075 -1.539 27.107 1.00 96.00 79 SER A C 1
ATOM 626 O O . SER A 1 79 ? -16.686 -1.575 28.275 1.00 96.00 79 SER A O 1
ATOM 628 N N . ASP A 1 80 ? -18.171 -0.868 26.743 1.00 95.00 80 ASP A N 1
ATOM 629 C CA . ASP A 1 80 ? -18.954 -0.018 27.645 1.00 95.00 80 ASP A CA 1
ATOM 630 C C . ASP A 1 80 ? -19.549 -0.824 28.816 1.00 95.00 80 ASP A C 1
ATOM 632 O O . ASP A 1 80 ? -19.522 -0.397 29.971 1.00 95.00 80 ASP A O 1
ATOM 636 N N . ARG A 1 81 ? -20.016 -2.059 28.579 1.00 94.12 81 ARG A N 1
ATOM 637 C CA . ARG A 1 81 ? -20.452 -2.954 29.670 1.00 94.12 81 ARG A CA 1
ATOM 638 C C . ARG A 1 81 ? -19.305 -3.314 30.611 1.00 94.12 81 ARG A C 1
ATOM 640 O O . ARG A 1 81 ? -19.513 -3.401 31.824 1.00 94.12 81 ARG A O 1
ATOM 647 N N . ARG A 1 82 ? -18.109 -3.571 30.077 1.00 92.81 82 ARG A N 1
ATOM 648 C CA . ARG A 1 82 ? -16.929 -3.921 30.877 1.00 92.81 82 ARG A CA 1
ATOM 649 C C . ARG A 1 82 ? -16.460 -2.737 31.718 1.00 92.81 82 ARG A C 1
ATOM 651 O O . ARG A 1 82 ? -16.193 -2.928 32.903 1.00 92.81 82 ARG A O 1
ATOM 658 N N . THR A 1 83 ? -16.392 -1.539 31.144 1.00 89.81 83 THR A N 1
ATOM 659 C CA . THR A 1 83 ? -15.980 -0.327 31.866 1.00 89.81 83 THR A CA 1
ATOM 660 C C . THR A 1 83 ? -16.955 -0.005 32.991 1.00 89.81 83 THR A C 1
ATOM 662 O O . THR A 1 83 ? -16.516 0.190 34.122 1.00 89.81 83 THR A O 1
ATOM 665 N N . LEU A 1 84 ? -18.268 -0.069 32.742 1.00 91.94 84 LEU A N 1
ATOM 666 C CA . LEU A 1 84 ? -19.282 0.153 33.777 1.00 91.94 84 LEU A CA 1
ATOM 667 C C . LEU A 1 84 ? -19.182 -0.854 34.930 1.00 91.94 84 LEU A C 1
ATOM 669 O O . LEU A 1 84 ? -19.338 -0.472 36.089 1.00 91.94 84 LEU A O 1
ATOM 673 N N . ARG A 1 85 ? -18.880 -2.129 34.645 1.00 91.56 85 ARG A N 1
ATOM 674 C CA . ARG A 1 85 ? -18.651 -3.143 35.691 1.00 91.56 85 ARG A CA 1
ATOM 675 C C . ARG A 1 85 ? -17.430 -2.816 36.551 1.00 91.56 85 ARG A C 1
ATOM 677 O O . ARG A 1 85 ? -17.533 -2.888 37.771 1.00 91.56 85 ARG A O 1
ATOM 684 N N . MET A 1 86 ? -16.314 -2.434 35.928 1.00 84.62 86 MET A N 1
ATOM 685 C CA . MET A 1 86 ? -15.089 -2.055 36.646 1.00 84.62 86 MET A CA 1
ATOM 686 C C . MET A 1 86 ? -15.306 -0.799 37.494 1.00 84.62 86 MET A C 1
ATOM 688 O O . MET A 1 86 ? -14.960 -0.782 38.669 1.00 84.62 86 MET A O 1
ATOM 692 N N . LEU A 1 87 ? -15.948 0.228 36.930 1.00 86.06 87 LEU A N 1
ATOM 693 C CA . LEU A 1 87 ? -16.295 1.444 37.665 1.00 86.06 87 LEU A CA 1
ATOM 694 C C . LEU A 1 87 ? -17.193 1.124 38.859 1.00 86.06 87 LEU A C 1
ATOM 696 O O . LEU A 1 87 ? -16.973 1.644 39.947 1.00 86.06 87 LEU A O 1
ATOM 700 N N . ARG A 1 88 ? -18.170 0.226 38.691 1.00 86.25 88 ARG A N 1
ATOM 701 C CA . ARG A 1 88 ? -19.043 -0.181 39.793 1.00 86.25 88 ARG A CA 1
ATOM 702 C C . ARG A 1 88 ? -18.265 -0.847 40.928 1.00 86.25 88 ARG A C 1
ATOM 704 O O . ARG A 1 88 ? -18.489 -0.492 42.080 1.00 86.25 88 ARG A O 1
ATOM 711 N N . GLN A 1 89 ? -17.352 -1.760 40.600 1.00 88.88 89 GLN A N 1
ATOM 712 C CA . GLN A 1 89 ? -16.490 -2.429 41.579 1.00 88.88 89 GLN A CA 1
ATOM 713 C C . GLN A 1 89 ? -15.596 -1.429 42.318 1.00 88.88 89 GLN A C 1
ATOM 715 O O . GLN A 1 89 ? -15.580 -1.439 43.545 1.00 88.88 89 GLN A O 1
ATOM 720 N N . ASN A 1 90 ? -14.953 -0.512 41.591 1.00 87.44 90 ASN A N 1
ATOM 721 C CA . ASN A 1 90 ? -14.115 0.531 42.182 1.00 87.44 90 ASN A CA 1
ATOM 722 C C . ASN A 1 90 ? -14.913 1.412 43.149 1.00 87.44 90 ASN A C 1
ATOM 724 O O . ASN A 1 90 ? -14.468 1.646 44.265 1.00 87.44 90 ASN A O 1
ATOM 728 N N . LEU A 1 91 ? -16.123 1.838 42.771 1.00 85.19 91 LEU A N 1
ATOM 729 C CA . LEU A 1 91 ? -16.983 2.637 43.650 1.00 85.19 91 LEU A CA 1
ATOM 730 C C . LEU A 1 91 ? -17.405 1.869 44.910 1.00 85.19 91 LEU A C 1
ATOM 732 O O . LEU A 1 91 ? -17.455 2.446 45.997 1.00 85.19 91 LEU A O 1
ATOM 736 N N . ASP A 1 92 ? -17.704 0.574 44.784 1.00 86.00 92 ASP A N 1
ATOM 737 C CA . ASP A 1 92 ? -18.059 -0.270 45.928 1.00 86.00 92 ASP A CA 1
ATOM 738 C C . ASP A 1 92 ? -16.850 -0.528 46.853 1.00 86.00 92 ASP A C 1
ATOM 740 O O . ASP A 1 92 ? -17.031 -0.736 48.055 1.00 86.00 92 ASP A O 1
ATOM 744 N N . GLU A 1 93 ? -15.624 -0.512 46.327 1.00 86.50 93 GLU A N 1
ATOM 745 C CA . GLU A 1 93 ? -14.377 -0.591 47.099 1.00 86.50 93 GLU A CA 1
ATOM 746 C C . GLU A 1 93 ? -14.018 0.748 47.757 1.00 86.50 93 GLU A C 1
ATOM 748 O O . GLU A 1 93 ? -13.759 0.786 48.961 1.00 86.50 93 GLU A O 1
ATOM 753 N N . GLU A 1 94 ? -14.098 1.857 47.022 1.00 78.38 94 GLU A N 1
ATOM 754 C CA . GLU A 1 94 ? -13.912 3.216 47.540 1.00 78.38 94 GLU A CA 1
ATOM 755 C C . GLU A 1 94 ? -14.870 3.498 48.700 1.00 78.38 94 GLU A C 1
ATOM 757 O O . GLU A 1 94 ? -14.443 3.967 49.754 1.00 78.38 94 GLU A O 1
ATOM 762 N N . ALA A 1 95 ? -16.149 3.133 48.559 1.00 83.31 95 ALA A N 1
ATOM 763 C CA . ALA A 1 95 ? -17.145 3.276 49.618 1.00 83.31 95 ALA A CA 1
ATOM 764 C C . ALA A 1 95 ? -16.847 2.413 50.857 1.00 83.31 95 ALA A C 1
ATOM 766 O O . ALA A 1 95 ? -17.326 2.722 51.949 1.00 83.31 95 ALA A O 1
ATOM 767 N N . LYS A 1 96 ? -16.091 1.316 50.718 1.00 87.25 96 LYS A N 1
ATOM 768 C CA . LYS A 1 96 ? -15.652 0.489 51.855 1.00 87.25 96 LYS A CA 1
ATOM 769 C C . LYS A 1 96 ? -14.437 1.084 52.553 1.00 87.25 96 LYS A C 1
ATOM 771 O O . LYS A 1 96 ? -14.402 1.038 53.779 1.00 87.25 96 LYS A O 1
ATOM 776 N N . ILE A 1 97 ? -13.484 1.609 51.788 1.00 87.19 97 ILE A N 1
ATOM 777 C CA . ILE A 1 97 ? -12.205 2.129 52.288 1.00 87.19 97 ILE A CA 1
ATOM 778 C C . ILE A 1 97 ? -12.370 3.535 52.886 1.00 87.19 97 ILE A C 1
ATOM 780 O O . ILE A 1 97 ? -11.784 3.831 53.920 1.00 87.19 97 ILE A O 1
ATOM 784 N N . MET A 1 98 ? -13.194 4.394 52.279 1.00 78.94 98 MET A N 1
ATOM 785 C CA . MET A 1 98 ? -13.296 5.825 52.618 1.00 78.94 98 MET A CA 1
ATOM 786 C C . MET A 1 98 ? -14.392 6.158 53.642 1.00 78.94 98 MET A C 1
ATOM 788 O O . MET A 1 98 ? -14.833 7.301 53.728 1.00 78.94 98 MET A O 1
ATOM 792 N N . LYS A 1 99 ? -14.845 5.175 54.431 1.00 78.38 99 LYS A N 1
ATOM 793 C CA . LYS A 1 99 ? -15.900 5.367 55.448 1.00 78.38 99 LYS A CA 1
ATOM 794 C C . LYS A 1 99 ? -15.496 6.323 56.566 1.00 78.38 99 LYS A C 1
ATOM 796 O O . LYS A 1 99 ? -16.352 6.994 57.133 1.00 78.38 99 LYS A O 1
ATOM 801 N N . ASP A 1 100 ? -14.204 6.374 56.861 1.00 82.12 100 ASP A N 1
ATOM 802 C CA . ASP A 1 100 ? -13.684 7.010 58.070 1.00 82.12 100 ASP A CA 1
ATOM 803 C C . ASP A 1 100 ? -13.171 8.442 57.825 1.00 82.12 100 ASP A C 1
ATOM 805 O O . ASP A 1 100 ? -12.754 9.122 58.762 1.00 82.12 100 ASP A O 1
ATOM 809 N N . VAL A 1 101 ? -13.202 8.927 56.575 1.00 78.38 101 VAL A N 1
ATOM 810 C CA . VAL A 1 101 ? -12.681 10.251 56.198 1.00 78.38 101 VAL A CA 1
ATOM 811 C C . VAL A 1 101 ? -13.823 11.280 56.136 1.00 78.38 101 VAL A C 1
ATOM 813 O O . VAL A 1 101 ? -14.688 11.186 55.259 1.00 78.38 101 VAL A O 1
ATOM 816 N N . PRO A 1 102 ? -13.849 12.298 57.020 1.00 80.56 102 PRO A N 1
ATOM 817 C CA . PRO A 1 102 ? -14.908 13.303 57.020 1.00 80.56 102 PRO A CA 1
ATOM 818 C C . PRO A 1 102 ? -14.819 14.210 55.781 1.00 80.56 102 PRO A C 1
ATOM 820 O O . PRO A 1 102 ? -13.769 14.771 55.481 1.00 80.56 102 PRO A O 1
ATOM 823 N N . GLY A 1 103 ? -15.943 14.381 55.075 1.00 75.31 103 GLY A N 1
ATOM 824 C CA . GLY A 1 103 ? -16.060 15.256 53.899 1.00 75.31 103 GLY A CA 1
ATOM 825 C C . GLY A 1 103 ? -15.820 14.583 52.541 1.00 75.31 103 GLY A C 1
ATOM 826 O O . GLY A 1 103 ? -15.968 15.249 51.518 1.00 75.31 103 GLY A O 1
ATOM 827 N N . TRP A 1 104 ? -15.500 13.283 52.506 1.00 77.06 104 TRP A N 1
ATOM 828 C CA . TRP A 1 104 ? -15.325 12.532 51.259 1.00 77.06 104 TRP A CA 1
ATOM 829 C C . TRP A 1 104 ? -16.669 12.079 50.673 1.00 77.06 104 TRP A C 1
ATOM 831 O O . TRP A 1 104 ? -17.458 11.410 51.343 1.00 77.06 104 TRP A O 1
ATOM 841 N N . LYS A 1 105 ? -16.929 12.413 49.404 1.00 72.75 105 LYS A N 1
ATOM 842 C CA . LYS A 1 105 ? -18.085 11.913 48.650 1.00 72.75 105 LYS A CA 1
ATOM 843 C C . LYS A 1 105 ? -17.613 10.909 47.607 1.00 72.75 105 LYS A C 1
ATOM 845 O O . LYS A 1 105 ? -16.729 11.191 46.803 1.00 72.75 105 LYS A O 1
ATOM 850 N N . VAL A 1 106 ? -18.222 9.728 47.623 1.00 68.31 106 VAL A N 1
ATOM 851 C CA . VAL A 1 106 ? -17.947 8.673 46.644 1.00 68.31 106 VAL A CA 1
ATOM 852 C C . VAL A 1 106 ? -18.415 9.149 45.269 1.00 68.31 106 VAL A C 1
ATOM 854 O O . VAL A 1 106 ? -19.570 9.551 45.126 1.00 68.31 106 VAL A O 1
ATOM 857 N N . CYS A 1 107 ? -17.534 9.077 44.266 1.00 61.75 107 CYS A N 1
ATOM 858 C CA . CYS A 1 107 ? -17.788 9.570 42.910 1.00 61.75 107 CYS A CA 1
ATOM 859 C C . CYS A 1 107 ? -17.985 11.101 42.801 1.00 61.75 107 CYS A C 1
ATOM 861 O O . CYS A 1 107 ? -18.875 11.572 42.104 1.00 61.75 107 CYS A O 1
ATOM 863 N N . ASP A 1 108 ? -17.170 11.924 43.463 1.00 62.31 108 ASP A N 1
ATOM 864 C CA . ASP A 1 108 ? -17.218 13.376 43.237 1.00 62.31 108 ASP A CA 1
ATOM 865 C C . ASP A 1 108 ? -16.336 13.782 42.034 1.00 62.31 108 ASP A C 1
ATOM 867 O O . ASP A 1 108 ? -15.108 13.692 42.117 1.00 62.31 108 ASP A O 1
ATOM 871 N N . PRO A 1 109 ? -16.900 14.306 40.923 1.00 53.03 109 PRO A N 1
ATOM 872 C CA . PRO A 1 109 ? -16.100 14.773 39.782 1.00 53.03 109 PRO A CA 1
ATOM 873 C C . PRO A 1 109 ? -15.221 15.990 40.127 1.00 53.03 109 PRO A C 1
ATOM 875 O O .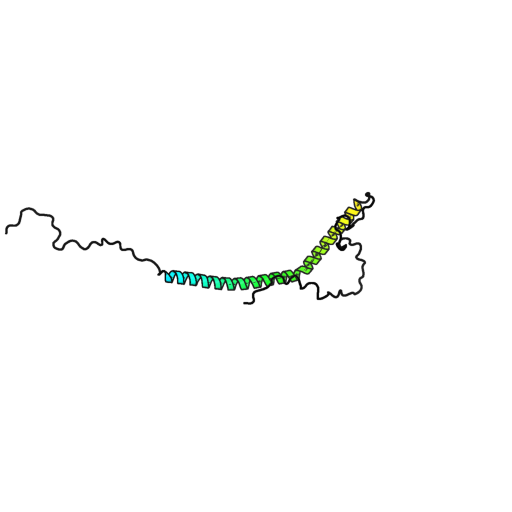 PRO A 1 109 ? -14.280 16.302 39.400 1.00 53.03 109 PRO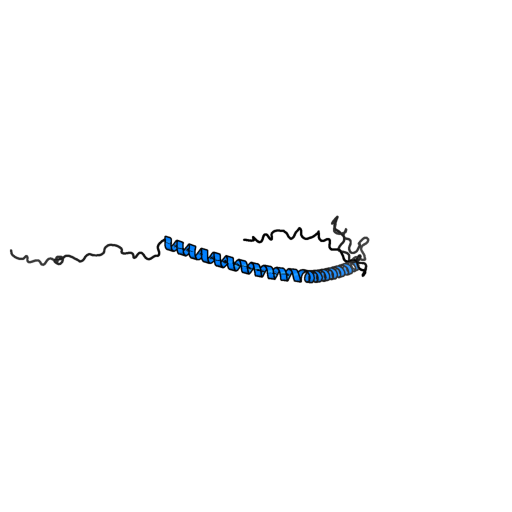 A O 1
ATOM 878 N N . GLY A 1 110 ? -15.505 16.671 41.243 1.00 46.06 110 GLY A N 1
ATOM 879 C CA . GLY A 1 110 ? -14.752 17.830 41.727 1.00 46.06 110 GLY A CA 1
ATOM 880 C C . GLY A 1 110 ? -13.450 17.495 42.462 1.00 46.06 110 GLY A C 1
ATOM 881 O O . GLY A 1 110 ? -12.589 18.366 42.567 1.00 46.06 110 GLY A O 1
ATOM 882 N N . ALA A 1 111 ? -13.257 16.255 42.927 1.00 47.25 111 ALA A N 1
ATOM 883 C CA . ALA A 1 111 ? -12.051 15.868 43.669 1.00 47.25 111 ALA A CA 1
ATOM 884 C C . ALA A 1 111 ? -10.787 15.808 42.783 1.00 47.25 111 ALA A C 1
ATOM 886 O O . ALA A 1 111 ? -9.671 15.902 43.285 1.00 47.25 111 ALA A O 1
ATOM 887 N N . LEU A 1 112 ? -10.958 15.704 41.459 1.00 46.66 112 LEU A N 1
ATOM 888 C CA . LEU A 1 112 ? -9.874 15.668 40.467 1.00 46.66 112 LEU A CA 1
ATOM 889 C C . LEU A 1 112 ? -9.476 17.054 39.921 1.00 46.66 112 LEU A C 1
ATOM 891 O O . LEU A 1 112 ? -8.619 17.132 39.046 1.00 46.66 112 LEU A O 1
ATOM 895 N N . GLY A 1 113 ? -10.077 18.152 40.399 1.00 42.56 113 GLY A N 1
ATOM 896 C CA . GLY A 1 113 ? -9.681 19.511 39.996 1.00 42.56 113 GLY A CA 1
ATOM 897 C C . GLY A 1 113 ? -9.913 19.855 38.515 1.00 42.56 113 GLY A C 1
ATOM 898 O O . GLY A 1 113 ? -9.372 20.844 38.025 1.00 42.56 113 GLY A O 1
ATOM 899 N N . LEU A 1 114 ? -10.718 19.072 37.789 1.00 44.31 114 LEU A N 1
ATOM 900 C CA . LEU A 1 114 ? -11.081 19.334 36.396 1.00 44.31 114 LEU A CA 1
ATOM 901 C C . LEU A 1 114 ? -12.386 20.136 36.348 1.00 44.31 114 LEU A C 1
ATOM 903 O O . LEU A 1 114 ? -13.489 19.590 36.351 1.00 44.31 114 LEU A O 1
ATOM 907 N N . GLY A 1 115 ? -12.258 21.463 36.332 1.00 40.03 115 GLY A N 1
ATOM 908 C CA . GLY A 1 115 ? -13.379 22.360 36.071 1.00 40.03 115 GLY A CA 1
ATOM 909 C C . GLY A 1 115 ? -13.949 22.133 34.667 1.00 40.03 115 GLY A C 1
ATOM 910 O O . GLY A 1 115 ? -13.228 22.236 33.680 1.00 40.03 115 GLY A O 1
ATOM 911 N N . GLY A 1 116 ? -15.255 21.862 34.579 1.00 41.47 116 GLY A N 1
ATOM 912 C CA . GLY A 1 116 ? -16.019 22.003 33.333 1.00 41.47 116 GLY A CA 1
ATOM 913 C C . GLY A 1 116 ? -16.153 20.762 32.442 1.00 41.47 116 GLY A C 1
ATOM 914 O O . GLY A 1 116 ? -16.081 20.890 31.225 1.00 41.47 116 GLY A O 1
ATOM 915 N N . GLY A 1 117 ? -16.402 19.575 33.002 1.00 39.06 117 GLY A N 1
ATOM 916 C CA . GLY A 1 117 ? -16.779 18.380 32.233 1.00 39.06 117 GLY A CA 1
ATOM 917 C C . GLY A 1 117 ? -18.018 17.700 32.814 1.00 39.06 117 GLY A C 1
ATOM 918 O O . GLY A 1 117 ? -18.071 17.413 34.005 1.00 39.06 117 GLY A O 1
ATOM 919 N N . ARG A 1 118 ? -19.036 17.470 31.978 1.00 40.31 118 ARG A N 1
ATOM 920 C CA . ARG A 1 118 ? -20.332 16.861 32.324 1.00 40.31 118 ARG A CA 1
ATOM 921 C C . ARG A 1 118 ? -20.136 15.551 33.104 1.00 40.31 118 ARG A C 1
ATOM 923 O O . ARG A 1 118 ? -19.458 14.643 32.625 1.00 40.31 118 ARG A O 1
ATOM 930 N N . ALA A 1 119 ? -20.753 15.463 34.284 1.00 45.00 119 ALA A N 1
ATOM 931 C CA . ALA A 1 119 ? -20.763 14.283 35.142 1.00 45.00 119 ALA A CA 1
ATOM 932 C C . ALA A 1 119 ? -21.236 13.048 34.359 1.00 45.00 119 ALA A C 1
ATOM 934 O O . ALA A 1 119 ? -22.420 12.898 34.077 1.00 45.00 119 ALA A O 1
ATOM 935 N N . THR A 1 120 ? -20.304 12.186 33.968 1.00 46.12 120 THR A N 1
ATOM 936 C CA . THR A 1 120 ? -20.599 10.934 33.246 1.00 46.12 120 THR A CA 1
ATOM 937 C C . THR A 1 120 ? -20.051 9.701 33.968 1.00 46.12 120 THR A C 1
ATOM 939 O O . THR A 1 120 ? -20.276 8.582 33.526 1.00 46.12 120 THR A O 1
ATOM 942 N N . GLY A 1 121 ? -19.392 9.883 35.119 1.00 45.34 121 GLY A N 1
ATOM 943 C CA . GLY A 1 121 ? -18.768 8.800 35.885 1.00 45.34 121 GLY A CA 1
ATOM 944 C C . GLY A 1 121 ? -19.607 8.196 37.016 1.00 45.34 121 GLY A C 1
ATOM 945 O O . GLY A 1 121 ? -19.198 7.174 37.557 1.00 45.34 121 GLY A O 1
ATOM 946 N N . CYS A 1 122 ? -20.760 8.775 37.382 1.00 46.81 122 CYS A N 1
ATOM 947 C CA . CYS A 1 122 ? -21.566 8.270 38.501 1.00 46.81 122 CYS A CA 1
ATOM 948 C C . CYS A 1 122 ? -22.850 7.590 38.019 1.00 46.81 122 CYS A C 1
ATOM 950 O O . CYS A 1 122 ? -23.769 8.275 37.567 1.00 46.81 122 CYS A O 1
ATOM 952 N N . PRO A 1 123 ? -22.971 6.258 38.157 1.00 48.69 123 PRO A N 1
ATOM 953 C CA . PRO A 1 123 ? -24.158 5.522 37.727 1.00 48.69 123 PRO A CA 1
ATOM 954 C C . PRO A 1 123 ? -25.396 5.737 38.622 1.00 48.69 123 PRO A C 1
ATOM 956 O O . PRO A 1 123 ? -26.432 5.133 38.367 1.00 48.69 123 PRO A O 1
ATOM 959 N N . SER A 1 124 ? -25.339 6.589 39.655 1.00 41.59 124 SER A N 1
ATOM 960 C CA . SER A 1 124 ? -26.488 6.885 40.530 1.00 41.59 124 SER A CA 1
ATOM 961 C C . SER A 1 124 ? -27.559 7.783 39.891 1.00 41.59 124 SER A C 1
ATOM 963 O O . SER A 1 124 ? -28.611 7.983 40.493 1.00 41.59 124 SER A O 1
ATOM 965 N N . VAL A 1 125 ? -27.348 8.267 38.660 1.00 40.34 125 VAL A N 1
ATOM 966 C CA . VAL A 1 125 ? -28.373 8.954 37.854 1.00 40.34 125 VAL A CA 1
ATOM 967 C C . VAL A 1 125 ? -28.601 8.207 36.540 1.00 40.34 125 VAL A C 1
ATOM 969 O O . VAL A 1 125 ? -28.386 8.730 35.455 1.00 40.34 125 VAL A O 1
ATOM 972 N N . MET A 1 126 ? -29.046 6.957 36.632 1.00 38.56 126 MET A N 1
ATOM 973 C CA . MET A 1 126 ? -29.831 6.333 35.564 1.00 38.56 126 MET A CA 1
ATOM 974 C C . MET A 1 126 ? -31.131 5.815 36.187 1.00 38.56 126 MET A C 1
ATOM 976 O O . MET A 1 126 ? -31.231 4.630 36.509 1.00 38.56 126 MET A O 1
ATOM 980 N N . PRO A 1 127 ? -32.117 6.695 36.452 1.00 35.28 127 PRO A N 1
ATOM 981 C CA . PRO A 1 127 ? -33.424 6.244 36.897 1.00 35.28 127 PRO A CA 1
ATOM 982 C C . PRO A 1 127 ? -34.079 5.468 35.753 1.00 35.28 127 PRO A C 1
ATOM 984 O O . PRO A 1 127 ? -34.223 5.974 34.640 1.00 35.28 127 PRO A O 1
ATOM 987 N N . GLY A 1 128 ? -34.468 4.223 36.029 1.00 37.22 128 GLY A N 1
ATOM 988 C CA . GLY A 1 128 ? -35.231 3.402 35.103 1.00 37.22 128 GLY A CA 1
ATOM 989 C C . GLY A 1 128 ? -36.508 4.118 34.673 1.00 37.22 128 GLY A C 1
ATOM 990 O O . GLY A 1 128 ? -37.465 4.198 35.434 1.00 37.22 128 GLY A O 1
ATOM 991 N N . THR A 1 129 ? -36.520 4.605 33.435 1.00 33.97 129 THR A N 1
ATOM 992 C CA . THR A 1 129 ? -37.738 4.874 32.673 1.00 33.97 129 THR A CA 1
ATOM 993 C C . THR A 1 129 ? -37.666 4.027 31.413 1.00 33.97 129 THR A C 1
ATOM 995 O O . THR A 1 129 ? -37.073 4.400 30.407 1.00 33.97 129 THR A O 1
ATOM 998 N N . VAL A 1 130 ? -38.256 2.838 31.503 1.00 43.94 130 VAL A N 1
ATOM 999 C CA . VAL A 1 130 ? -38.814 2.123 30.357 1.00 43.94 130 VAL A CA 1
ATOM 1000 C C . VAL A 1 130 ? -40.129 2.814 29.991 1.00 43.94 130 VAL A C 1
ATOM 1002 O O . VAL A 1 130 ? -41.186 2.450 30.488 1.00 43.94 130 VAL A O 1
ATOM 1005 N N . ALA A 1 131 ? -40.075 3.859 29.173 1.00 34.91 131 ALA A N 1
ATOM 1006 C CA . ALA A 1 131 ? -41.240 4.385 28.464 1.00 34.91 131 ALA A CA 1
ATOM 1007 C C . ALA A 1 131 ? -40.748 5.188 27.262 1.00 34.91 131 ALA A C 1
ATOM 1009 O O . ALA A 1 131 ? -39.786 5.943 27.373 1.00 34.91 131 ALA A O 1
ATOM 1010 N N . GLY A 1 132 ? -41.386 4.958 26.117 1.00 35.00 132 GLY A N 1
ATOM 1011 C CA . GLY A 1 132 ? -40.982 5.439 24.803 1.00 35.00 132 GLY A CA 1
ATOM 1012 C C . GLY A 1 132 ? -40.548 6.900 24.772 1.00 35.00 132 GLY A C 1
ATOM 1013 O O . GLY A 1 132 ? -41.348 7.813 24.932 1.00 35.00 132 GLY A O 1
ATOM 1014 N N . ALA A 1 133 ? -39.277 7.095 24.473 1.00 31.50 133 ALA A N 1
ATOM 1015 C CA . ALA A 1 133 ? -38.787 8.263 23.778 1.00 31.50 133 ALA A CA 1
ATOM 1016 C C . ALA A 1 133 ? -37.728 7.716 22.833 1.00 31.50 133 ALA A C 1
ATOM 1018 O O . ALA A 1 133 ? -36.603 7.431 23.236 1.00 31.50 133 ALA A O 1
ATOM 1019 N N . GLU A 1 134 ? -38.144 7.462 21.597 1.00 35.34 134 GLU A N 1
ATOM 1020 C CA . GLU A 1 134 ? -37.243 7.374 20.460 1.00 35.34 134 GLU A CA 1
ATOM 1021 C C . GLU A 1 134 ? -36.299 8.582 20.572 1.00 35.34 134 GLU A C 1
ATOM 1023 O O . GLU A 1 134 ? -36.778 9.721 20.507 1.00 35.34 134 GLU A O 1
ATOM 1028 N N . PRO A 1 135 ? -34.994 8.405 20.858 1.00 37.75 135 PRO A N 1
ATOM 1029 C CA . PRO A 1 135 ? -34.100 9.533 20.773 1.00 37.75 135 PRO A CA 1
ATOM 1030 C C . PRO A 1 135 ? -34.004 9.813 19.282 1.00 37.75 135 PRO A C 1
ATOM 1032 O O . PRO A 1 135 ? -33.321 9.091 18.558 1.00 37.75 135 PRO A O 1
ATOM 1035 N N . ALA A 1 136 ? -34.739 10.828 18.825 1.00 35.00 136 ALA A N 1
ATOM 1036 C CA . ALA A 1 136 ? -34.462 11.485 17.567 1.00 35.00 136 ALA A CA 1
ATOM 1037 C C . ALA A 1 136 ? -32.963 11.778 17.573 1.00 35.00 136 ALA A C 1
ATOM 1039 O O . ALA A 1 136 ? -32.492 12.671 18.277 1.00 35.00 136 ALA A O 1
ATOM 1040 N N . ILE A 1 137 ? -32.213 10.942 16.860 1.00 37.91 137 ILE A N 1
ATOM 1041 C CA . ILE A 1 137 ? -30.833 11.194 16.500 1.00 37.91 137 ILE A CA 1
ATOM 1042 C C . ILE A 1 137 ? -30.930 12.509 15.731 1.00 37.91 137 ILE A C 1
ATOM 1044 O O . ILE A 1 137 ? -31.548 12.509 14.662 1.00 37.91 137 ILE A O 1
ATOM 1048 N N . PRO A 1 138 ? -30.428 13.648 16.245 1.00 34.12 138 PRO A N 1
ATOM 1049 C CA . PRO A 1 138 ? -30.316 14.811 15.393 1.00 34.12 138 PRO A CA 1
ATOM 1050 C C . PRO A 1 138 ? -29.397 14.381 14.253 1.00 34.12 138 PRO A C 1
ATOM 1052 O O . PRO A 1 138 ? -28.222 14.083 14.471 1.00 34.12 138 PRO A O 1
ATOM 1055 N N . ALA A 1 139 ? -29.954 14.312 13.047 1.00 43.03 139 ALA A N 1
ATOM 1056 C CA . ALA A 1 139 ? -29.272 13.908 11.824 1.00 43.03 139 ALA A CA 1
ATOM 1057 C C . ALA A 1 139 ? -28.099 14.841 11.437 1.00 43.03 139 ALA A C 1
ATOM 1059 O O . ALA A 1 139 ? -27.503 14.662 10.382 1.00 43.03 139 ALA A O 1
ATOM 1060 N N . ASP A 1 140 ? -27.721 15.788 12.304 1.00 37.78 140 ASP A N 1
ATOM 1061 C CA . ASP A 1 140 ? -26.862 16.926 11.983 1.00 37.78 140 ASP A CA 1
ATOM 1062 C C . ASP A 1 140 ? -25.591 17.057 12.842 1.00 37.78 140 ASP A C 1
ATOM 1064 O O . ASP A 1 140 ? -24.819 17.995 12.653 1.00 37.78 140 ASP A O 1
ATOM 1068 N N . LEU A 1 141 ? -25.293 16.130 13.759 1.00 38.62 141 LEU A N 1
ATOM 1069 C CA . LEU A 1 141 ? -24.081 16.220 14.594 1.00 38.62 141 LEU A CA 1
ATOM 1070 C C . LEU A 1 141 ? -23.254 14.934 14.542 1.00 38.62 141 LEU A C 1
ATOM 1072 O O . LEU A 1 141 ? -23.229 14.149 15.485 1.00 38.62 141 LEU A O 1
ATOM 1076 N N . GLY A 1 142 ? -22.542 14.730 13.430 1.00 38.00 142 GLY A N 1
ATOM 1077 C CA . GLY A 1 142 ? -21.511 13.688 13.375 1.00 38.00 142 GLY A CA 1
ATOM 1078 C C . GLY A 1 142 ? -20.929 13.331 12.011 1.00 38.00 142 GLY A C 1
ATOM 1079 O O . GLY A 1 142 ? -19.874 12.704 11.975 1.00 38.00 142 GLY A O 1
ATOM 1080 N N . LEU A 1 143 ? -21.526 13.762 10.893 1.00 38.31 143 LEU A N 1
ATOM 1081 C CA . LEU A 1 143 ? -20.915 13.554 9.570 1.00 38.31 143 LEU A CA 1
ATOM 1082 C C . LEU A 1 143 ? -19.714 14.487 9.291 1.00 38.31 143 LEU A C 1
ATOM 1084 O O . LEU A 1 143 ? -18.992 14.291 8.318 1.00 38.31 143 LEU A O 1
ATOM 1088 N N . CYS A 1 144 ? -19.446 15.475 10.153 1.00 39.50 144 CYS A N 1
ATOM 1089 C CA . CYS A 1 144 ? -18.491 16.552 9.861 1.00 39.50 144 CYS A CA 1
ATOM 1090 C C . CYS A 1 144 ? -17.054 16.357 10.382 1.00 39.50 144 CYS A C 1
ATOM 1092 O O . CYS A 1 144 ? -16.264 17.287 10.267 1.00 39.50 144 CYS A O 1
ATOM 1094 N N . HIS A 1 145 ? -16.658 15.184 10.901 1.00 34.59 145 HIS A N 1
ATOM 1095 C CA . HIS A 1 145 ? -15.241 14.963 11.269 1.00 34.59 145 HIS A CA 1
ATOM 1096 C C . HIS A 1 145 ? -14.607 13.637 10.815 1.00 34.59 145 HIS A C 1
ATOM 1098 O O . HIS A 1 145 ? -13.430 13.403 11.086 1.00 34.59 145 HIS A O 1
ATOM 1104 N N . ILE A 1 146 ? -15.335 12.820 10.043 1.00 38.91 146 ILE A N 1
ATOM 1105 C CA . ILE A 1 146 ? -14.769 11.697 9.263 1.00 38.91 146 ILE A CA 1
ATOM 1106 C C . ILE A 1 146 ? -14.663 12.071 7.765 1.00 38.91 146 ILE A C 1
ATOM 1108 O O . ILE A 1 146 ? -14.159 11.311 6.949 1.00 38.91 146 ILE A O 1
ATOM 1112 N N . SER A 1 147 ? -14.999 13.314 7.396 1.00 38.03 147 SER A N 1
ATOM 1113 C CA . SER A 1 147 ? -14.627 13.926 6.107 1.00 38.03 147 SER A CA 1
ATOM 1114 C C . SER A 1 147 ? -13.189 14.486 6.126 1.00 38.03 147 SER A C 1
ATOM 1116 O O . SER A 1 147 ? -12.892 15.522 5.534 1.00 38.03 147 SER A O 1
ATOM 1118 N N . GLY A 1 148 ? -12.280 13.820 6.837 1.00 37.56 148 GLY A N 1
ATOM 1119 C CA . GLY A 1 148 ? -10.852 14.111 6.807 1.00 37.56 148 GLY A CA 1
ATOM 1120 C C . GLY A 1 148 ? -10.149 13.149 5.858 1.00 37.56 148 GLY A C 1
ATOM 1121 O O . GLY A 1 148 ? -9.711 12.086 6.280 1.00 37.56 148 GLY A O 1
ATOM 1122 N N . ASN A 1 149 ? -10.021 13.537 4.588 1.00 41.25 149 ASN A N 1
ATOM 1123 C CA . ASN A 1 149 ? -9.140 12.909 3.595 1.00 41.25 149 ASN A CA 1
ATOM 1124 C C . ASN A 1 149 ? -9.443 11.459 3.187 1.00 41.25 149 ASN A C 1
ATOM 1126 O O . ASN A 1 149 ? -8.550 10.617 3.122 1.00 41.25 149 ASN A O 1
ATOM 1130 N N . VAL A 1 150 ? -10.667 11.207 2.731 1.00 43.56 150 VAL A N 1
ATOM 1131 C CA . VAL A 1 150 ? -10.905 10.155 1.730 1.00 43.56 150 VAL A CA 1
ATOM 1132 C C . VAL A 1 150 ? -11.198 10.828 0.386 1.00 43.56 150 VAL A C 1
ATOM 1134 O O . VAL A 1 150 ? -12.186 10.563 -0.286 1.00 43.56 150 VAL A O 1
ATOM 1137 N N . HIS A 1 151 ? -10.290 11.716 -0.038 1.00 39.03 151 HIS A N 1
ATOM 1138 C CA . HIS A 1 151 ? -10.069 11.940 -1.465 1.00 39.03 151 HIS A CA 1
ATOM 1139 C C . HIS A 1 151 ? -9.427 10.663 -2.016 1.00 39.03 151 HIS A C 1
ATOM 1141 O O . HIS A 1 151 ? -8.218 10.575 -2.233 1.00 39.03 151 HIS A O 1
ATOM 1147 N N . ILE A 1 152 ? -10.254 9.636 -2.214 1.00 48.12 152 ILE A N 1
ATOM 1148 C CA . ILE A 1 152 ? -9.959 8.607 -3.199 1.00 48.12 152 ILE A CA 1
ATOM 1149 C C . ILE A 1 152 ? -9.963 9.374 -4.511 1.00 48.12 152 ILE A C 1
ATOM 1151 O O . ILE A 1 152 ? -11.007 9.808 -4.990 1.00 48.12 152 ILE A O 1
ATOM 1155 N N . THR A 1 153 ? -8.769 9.634 -5.027 1.00 40.34 153 THR A N 1
ATOM 1156 C CA . THR A 1 153 ? -8.568 10.131 -6.377 1.00 40.34 153 THR A CA 1
ATOM 1157 C C . THR A 1 153 ? -9.335 9.222 -7.331 1.00 40.34 153 THR A C 1
ATOM 1159 O O . THR A 1 153 ? -8.942 8.091 -7.610 1.00 40.34 153 THR A O 1
ATOM 1162 N N . GLN A 1 154 ? -10.491 9.716 -7.761 1.00 41.19 154 GLN A N 1
ATOM 1163 C CA . GLN A 1 154 ? -11.276 9.176 -8.850 1.00 41.19 154 GLN A CA 1
ATOM 1164 C C . GLN A 1 154 ? -10.564 9.634 -10.130 1.00 41.19 154 GLN A C 1
ATOM 1166 O O . GLN A 1 154 ? -10.772 10.747 -10.605 1.00 41.19 154 GLN A O 1
ATOM 1171 N N . ALA A 1 155 ? -9.621 8.810 -10.591 1.00 37.62 155 ALA A N 1
ATOM 1172 C CA . ALA A 1 155 ? -8.977 8.853 -11.905 1.00 37.62 155 ALA A CA 1
ATOM 1173 C C . ALA A 1 155 ? -8.395 7.467 -12.235 1.00 37.62 155 ALA A C 1
ATOM 1175 O O . ALA A 1 155 ? -7.718 6.867 -11.363 1.00 37.62 155 ALA A O 1
#

InterPro domains:
  IPR009346 GRIM-19 [PF06212] (5-106)
  IPR009346 GRIM-19 [PTHR12966] (1-107)

Secondary structure (DSSP, 8-state):
-PPPS-------TT-PPPP--S------S--HHHHHHHHHHHHHHHHHHHHHHHHHHHHHHHHHHHHHHHHHHHHHHHHHHHHHHHHHHHHHHHHHHGGGSTT--TT-TTTTT-TT----S-GGG-----S-------TTSSTTSS-SS------

Foldseek 3Di:
DDDDPDDDDDAPPPHDDDDPPDDDDPPDDDDPVVVVVVVVVVVVVVVVVVVVVVVVVVVVVVVVVVVCVVCVVVVVVVVVVVVLVVLVVVLVVCCVVCVPPPPDDRQDPPVVVDPDDPRPSDPPPPPDDPDDDPPPPPPPPDPPPVPPDPPPPPD

Radius of gyration: 45.67 Å; chains: 1; bounding box: 122×43×120 Å

pLDDT: mean 73.4, std 23.64, range [31.5, 97.88]

Organism: Falco tinnunculus (NCBI:txid100819)

Sequence (155 aa):
MAAPKVKQDMAPPGGYGPIDYKRHLPRRGLSGYSLFALGIGSLLLGYYTLVKWNRERRRLLIEDLEARIALMPLLQAESDRRTLRMLRQNLDEEAKIMKDVPGWKVCDPGALGLGGGRATGCPSVMPGTVAGAEPAIPADLGLCHISGNVHITQA